Protein AF-A0A845XY87-F1 (afdb_monomer_lite)

Foldseek 3Di:
DQDPVVVVLVPDDLVRLQCCLQCVLVVCVVVVVVVVNLSLLLAQVSQLSQQPRPVHHLVSSLVSLVSLPPDDQPDPPDHPLSNVVSLQSSLLSQACRVVSVVPVLQSQQSLQLAPVVDPRPSSVVSNVCSVVDPDDGDHDPYNNDHHSPDPDRHDDDDDPDDDPDWDADPVNPDID

Radius of gyration: 16.52 Å; chains: 1; bounding box: 36×36×53 Å

Secondary structure (DSSP, 8-state):
----HHHHHHTS-HHHHHHHHHHHHHHHHHTT-HHHHHHHHT-HHHHHHHHHSTT--HHHHHHHHHTTSSS-TT-TTS-HHHHHHHHHHHHHHHHHHHHHTT-GGGHHHHHHHHHTT---HHHHHHHHHGGG-SS-----SS--S--TTSS--------SS------B-TTSS-B-

Structure (mmCIF, N/CA/C/O backbone):
data_AF-A0A845XY87-F1
#
_entry.id   AF-A0A845XY87-F1
#
loop_
_atom_site.group_PDB
_atom_site.id
_atom_site.type_symbol
_atom_site.label_atom_id
_atom_site.label_alt_id
_atom_site.label_comp_id
_atom_site.label_asym_id
_atom_site.label_entity_id
_atom_site.label_seq_id
_atom_site.pdbx_PDB_ins_code
_atom_site.Cartn_x
_atom_site.Cartn_y
_atom_site.Cartn_z
_atom_site.occupancy
_atom_site.B_iso_or_equiv
_atom_site.auth_seq_id
_atom_site.auth_comp_id
_atom_site.auth_asym_id
_atom_site.auth_atom_id
_atom_site.pdbx_PDB_model_num
ATOM 1 N N . MET A 1 1 ? -5.618 3.862 22.047 1.00 37.31 1 MET A N 1
ATOM 2 C CA . MET A 1 1 ? -4.640 2.759 22.165 1.00 37.31 1 MET A CA 1
ATOM 3 C C . MET A 1 1 ? -4.185 2.425 20.753 1.00 37.31 1 MET A C 1
ATOM 5 O O . MET A 1 1 ? -5.012 1.968 19.977 1.00 37.31 1 MET A O 1
ATOM 9 N N . MET A 1 2 ? -2.948 2.772 20.377 1.00 48.91 2 MET A N 1
ATOM 10 C CA . MET A 1 2 ? -2.418 2.459 19.042 1.00 48.91 2 MET A CA 1
ATOM 11 C C . MET A 1 2 ? -2.359 0.940 18.879 1.00 48.91 2 MET A C 1
ATOM 13 O O . MET A 1 2 ? -1.812 0.239 19.731 1.00 48.91 2 MET A O 1
ATOM 17 N N . ILE A 1 3 ? -2.966 0.429 17.812 1.00 62.94 3 ILE A N 1
ATOM 18 C CA . ILE A 1 3 ? -2.838 -0.972 17.425 1.00 62.94 3 ILE A CA 1
ATOM 19 C C . ILE A 1 3 ? -1.385 -1.148 16.984 1.00 62.94 3 ILE A C 1
ATOM 21 O O . ILE A 1 3 ? -1.003 -0.644 15.938 1.00 62.94 3 ILE A O 1
ATOM 25 N N . ASN A 1 4 ? -0.560 -1.832 17.775 1.00 80.38 4 ASN A N 1
ATOM 26 C CA . ASN A 1 4 ? 0.789 -2.188 17.341 1.00 80.38 4 ASN A CA 1
ATOM 27 C C . ASN A 1 4 ? 0.685 -3.395 16.390 1.00 80.38 4 ASN A C 1
ATOM 29 O O . ASN A 1 4 ? 0.725 -4.552 16.827 1.00 80.38 4 ASN A O 1
ATOM 33 N N . ILE A 1 5 ? 0.461 -3.111 15.102 1.00 85.56 5 ILE A N 1
ATOM 34 C CA . ILE A 1 5 ? 0.215 -4.112 14.056 1.00 85.56 5 ILE A CA 1
ATOM 35 C C . ILE A 1 5 ? 1.410 -5.056 13.934 1.00 85.56 5 ILE A C 1
ATOM 37 O O . ILE A 1 5 ? 1.214 -6.271 13.967 1.00 85.56 5 ILE A O 1
ATOM 41 N N . ARG A 1 6 ? 2.636 -4.524 13.939 1.00 85.75 6 ARG A N 1
ATOM 42 C CA . ARG A 1 6 ? 3.886 -5.298 13.942 1.00 85.75 6 ARG A CA 1
ATOM 43 C C . ARG A 1 6 ? 3.913 -6.392 15.005 1.00 85.75 6 ARG A C 1
ATOM 45 O O . ARG A 1 6 ? 4.061 -7.570 14.687 1.00 85.75 6 ARG A O 1
ATOM 52 N N . SER A 1 7 ? 3.697 -6.028 16.270 1.00 86.12 7 SER A N 1
ATOM 53 C CA . SER A 1 7 ? 3.728 -6.975 17.395 1.00 86.12 7 SER A CA 1
ATOM 54 C C . SER A 1 7 ? 2.643 -8.049 17.303 1.00 86.12 7 SER A C 1
ATOM 56 O O . SER A 1 7 ? 2.825 -9.173 17.774 1.00 86.12 7 SER A O 1
ATOM 58 N N . ARG A 1 8 ? 1.499 -7.706 16.703 1.00 88.56 8 ARG A N 1
ATOM 59 C CA . ARG A 1 8 ? 0.380 -8.623 16.517 1.00 88.56 8 ARG A CA 1
ATOM 60 C C . ARG A 1 8 ? 0.666 -9.594 15.380 1.00 88.56 8 ARG A C 1
ATOM 62 O O . ARG A 1 8 ? 0.448 -10.786 15.559 1.00 88.56 8 ARG A O 1
ATOM 69 N N . LEU A 1 9 ? 1.198 -9.107 14.260 1.00 89.00 9 LEU A N 1
ATOM 70 C CA . LEU A 1 9 ? 1.616 -9.943 13.138 1.00 89.00 9 LEU A CA 1
ATOM 71 C C . LEU A 1 9 ? 2.728 -10.908 13.559 1.00 89.00 9 LEU A C 1
ATOM 73 O O . LEU A 1 9 ? 2.638 -12.089 13.247 1.00 89.00 9 LEU A O 1
ATOM 77 N N . ALA A 1 10 ? 3.722 -10.462 14.330 1.00 88.31 10 ALA A N 1
ATOM 78 C CA . ALA A 1 10 ? 4.844 -11.299 14.773 1.00 88.31 10 ALA A CA 1
ATOM 79 C C . ALA A 1 10 ? 4.427 -12.574 15.537 1.00 88.31 10 ALA A C 1
ATOM 81 O O . ALA A 1 10 ? 5.154 -13.563 15.521 1.00 88.31 10 ALA A O 1
ATOM 82 N N . LYS A 1 11 ? 3.253 -12.574 16.182 1.00 91.50 11 LYS A N 1
ATOM 83 C CA . LYS A 1 11 ? 2.738 -13.702 16.979 1.00 91.50 11 LYS A CA 1
ATOM 84 C C . LYS A 1 11 ? 1.916 -14.717 16.180 1.00 91.50 11 LYS A C 1
ATOM 86 O O . LYS A 1 11 ? 1.552 -15.749 16.733 1.00 91.50 11 LYS A O 1
ATOM 91 N N . LEU A 1 12 ? 1.574 -14.409 14.931 1.00 91.56 12 LEU A N 1
ATOM 92 C CA . LEU A 1 12 ? 0.652 -15.206 14.123 1.00 91.56 12 LEU A CA 1
ATOM 93 C C . LEU A 1 12 ? 1.391 -16.136 13.163 1.00 91.56 12 LEU A C 1
ATOM 95 O O . LEU A 1 12 ? 2.467 -15.810 12.651 1.00 91.56 12 LEU A O 1
ATOM 99 N N . ARG A 1 13 ? 0.768 -17.278 12.870 1.00 91.31 13 ARG A N 1
ATOM 100 C CA . ARG A 1 13 ? 1.199 -18.179 11.793 1.00 91.31 13 ARG A CA 1
ATOM 101 C C . ARG A 1 13 ? 0.915 -17.548 10.425 1.00 91.31 13 ARG A C 1
ATOM 103 O O . ARG A 1 13 ? 0.150 -16.590 10.326 1.00 91.31 13 ARG A O 1
ATOM 110 N N . SER A 1 14 ? 1.548 -18.041 9.359 1.00 88.00 14 SER A N 1
ATOM 111 C CA . SER A 1 14 ? 1.431 -17.414 8.029 1.00 88.00 14 SER A CA 1
ATOM 112 C C . SER A 1 14 ? -0.011 -17.377 7.508 1.00 88.00 14 SER A C 1
ATOM 114 O O . SER A 1 14 ? -0.450 -16.353 7.001 1.00 88.00 14 SER A O 1
ATOM 116 N N . ASP A 1 15 ? -0.767 -18.457 7.693 1.00 88.81 15 ASP A N 1
ATOM 117 C CA . ASP A 1 15 ? -2.188 -18.570 7.346 1.00 88.81 15 ASP A CA 1
ATOM 118 C C . ASP A 1 15 ? -3.059 -17.574 8.133 1.00 88.81 15 ASP A C 1
ATOM 120 O O . ASP A 1 15 ? -3.938 -16.905 7.583 1.00 88.81 15 ASP A O 1
ATOM 124 N N . GLU A 1 16 ? -2.775 -17.411 9.424 1.00 92.38 16 GLU A N 1
ATOM 125 C CA . GLU A 1 16 ? -3.460 -16.446 10.288 1.00 92.38 16 GLU A CA 1
ATOM 126 C C . GLU A 1 16 ? -3.134 -14.996 9.902 1.00 92.38 16 GLU A C 1
ATOM 128 O O . GLU A 1 16 ? -4.031 -14.147 9.894 1.00 92.38 16 GLU A O 1
ATOM 133 N N . LYS A 1 17 ? -1.873 -14.711 9.540 1.00 92.75 17 LYS A N 1
ATOM 134 C CA . LYS A 1 17 ? -1.457 -13.412 8.988 1.00 92.75 17 LYS A CA 1
ATOM 135 C C . LYS A 1 17 ? -2.219 -13.114 7.702 1.00 92.75 17 LYS A C 1
ATOM 137 O O . LYS A 1 17 ? -2.809 -12.040 7.603 1.00 92.75 17 LYS A O 1
ATOM 142 N N . ALA A 1 18 ? -2.263 -14.061 6.761 1.00 92.75 18 ALA A N 1
ATOM 143 C CA . ALA A 1 18 ? -2.982 -13.922 5.495 1.00 92.75 18 ALA A CA 1
ATOM 144 C C . ALA A 1 18 ? -4.446 -13.536 5.726 1.00 92.75 18 ALA A C 1
ATOM 146 O O . ALA A 1 18 ? -4.953 -12.565 5.161 1.00 92.75 18 ALA A O 1
ATOM 147 N N . LEU A 1 19 ? -5.121 -14.277 6.610 1.00 93.00 19 LEU A N 1
ATOM 148 C CA . LEU A 1 19 ? -6.523 -14.061 6.935 1.00 93.00 19 LEU A CA 1
ATOM 149 C C . LEU A 1 19 ? -6.758 -12.681 7.557 1.00 93.00 19 LEU A C 1
ATOM 151 O O . LEU A 1 19 ? -7.702 -11.988 7.169 1.00 93.00 19 LEU A O 1
ATOM 155 N N . LEU A 1 20 ? -5.907 -12.287 8.508 1.00 93.38 20 LEU A N 1
ATOM 156 C CA . LEU A 1 20 ? -5.990 -10.990 9.170 1.00 93.38 20 LEU A CA 1
ATOM 157 C C . LEU A 1 20 ? -5.780 -9.855 8.167 1.00 93.38 20 LEU A C 1
ATOM 159 O O . LEU A 1 20 ? -6.624 -8.963 8.086 1.00 93.38 20 LEU A O 1
ATOM 163 N N . LEU A 1 21 ? -4.702 -9.896 7.385 1.00 95.44 21 LEU A N 1
ATOM 164 C CA . LEU A 1 21 ? -4.367 -8.862 6.402 1.00 95.44 21 LEU A CA 1
ATOM 165 C C . LEU A 1 21 ? -5.451 -8.743 5.321 1.00 95.44 21 LEU A C 1
ATOM 167 O O . LEU A 1 21 ? -5.818 -7.639 4.922 1.00 95.44 21 LEU A O 1
ATOM 171 N N . ARG A 1 22 ? -6.022 -9.870 4.878 1.00 95.38 22 ARG A N 1
ATOM 172 C CA . ARG A 1 22 ? -7.094 -9.889 3.873 1.00 95.38 22 ARG A CA 1
ATOM 173 C C . ARG A 1 22 ? -8.407 -9.323 4.410 1.00 95.38 22 ARG A C 1
ATOM 175 O O . ARG A 1 22 ? -9.066 -8.562 3.715 1.00 95.38 22 ARG A O 1
ATOM 182 N N . LYS A 1 23 ? -8.824 -9.706 5.622 1.00 94.25 23 LYS A N 1
ATOM 183 C CA . LYS A 1 23 ? -10.179 -9.397 6.113 1.00 94.25 23 LYS A CA 1
ATOM 184 C C . LYS A 1 23 ? -10.284 -8.100 6.909 1.00 94.25 23 LYS A C 1
ATOM 186 O O . LYS A 1 23 ? -11.368 -7.518 6.905 1.00 94.25 23 LYS A O 1
ATOM 191 N N . SER A 1 24 ? -9.212 -7.654 7.571 1.00 93.19 24 SER A N 1
ATOM 192 C CA . SER A 1 24 ? -9.276 -6.529 8.522 1.00 93.19 24 SER A CA 1
ATOM 193 C C . SER A 1 24 ? -9.908 -5.259 7.936 1.00 93.19 24 SER A C 1
ATOM 195 O O . SER A 1 24 ? -10.836 -4.758 8.570 1.00 93.19 24 SER A O 1
ATOM 197 N N . PRO A 1 25 ? -9.522 -4.775 6.736 1.00 94.50 25 PRO A N 1
ATOM 198 C CA . PRO A 1 25 ? -10.102 -3.555 6.162 1.00 94.50 25 PRO A CA 1
ATOM 199 C C . PRO A 1 25 ? -11.625 -3.644 6.001 1.00 94.50 25 PRO A C 1
ATOM 201 O O . PRO A 1 25 ? -12.374 -2.865 6.590 1.00 94.50 25 PRO A O 1
ATOM 204 N N . SER A 1 26 ? -12.101 -4.688 5.315 1.00 93.12 26 SER A N 1
ATOM 205 C CA . SER A 1 26 ? -13.539 -4.917 5.111 1.00 93.12 26 SER A CA 1
ATOM 206 C C . SER A 1 26 ? -14.317 -5.135 6.419 1.00 93.12 26 SER A C 1
ATOM 208 O O . SER A 1 26 ? -15.479 -4.745 6.524 1.00 93.12 26 SER A O 1
ATOM 210 N N . GLN A 1 27 ? -13.702 -5.756 7.432 1.00 93.38 27 GLN A N 1
ATOM 211 C CA . GLN A 1 27 ? -14.327 -5.975 8.737 1.00 93.38 27 GLN A CA 1
ATOM 212 C C . GLN A 1 27 ? -14.458 -4.678 9.531 1.00 93.38 27 GLN A C 1
ATOM 214 O O . GLN A 1 27 ? -15.493 -4.469 10.162 1.00 93.38 27 GLN A O 1
ATOM 219 N N . PHE A 1 28 ? -13.446 -3.808 9.492 1.00 93.00 28 PHE A 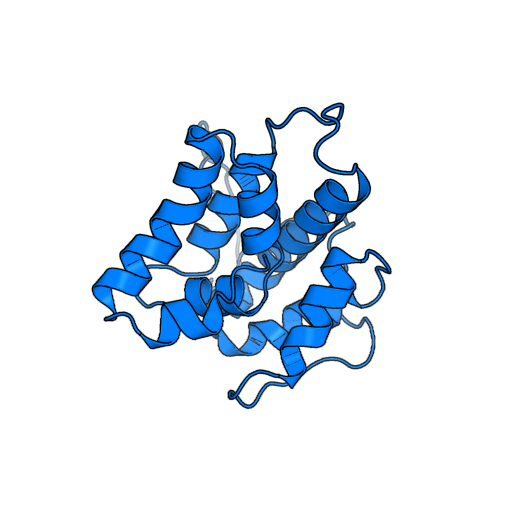N 1
ATOM 220 C CA . PHE A 1 28 ? -13.530 -2.497 10.126 1.00 93.00 28 PHE A CA 1
ATOM 221 C C . PHE A 1 28 ? -14.615 -1.642 9.483 1.00 93.00 28 PHE A C 1
ATOM 223 O O . PHE A 1 28 ? -15.435 -1.092 10.215 1.00 93.00 28 PHE A O 1
ATOM 230 N N . LEU A 1 29 ? -14.706 -1.625 8.150 1.00 91.06 29 LEU A N 1
ATOM 231 C CA . LEU A 1 29 ? -15.783 -0.921 7.453 1.00 91.06 29 LEU A CA 1
ATOM 232 C C . LEU A 1 29 ? -17.169 -1.450 7.865 1.00 91.06 29 LEU A C 1
ATOM 234 O O . LEU A 1 29 ? -18.016 -0.682 8.310 1.00 91.06 29 LEU A O 1
ATOM 238 N N . LYS A 1 30 ? -17.388 -2.773 7.808 1.00 91.38 30 LYS A N 1
ATOM 239 C CA . LYS A 1 30 ? -18.672 -3.403 8.186 1.00 91.38 30 LYS A CA 1
ATOM 240 C C . LYS A 1 30 ? -19.061 -3.167 9.646 1.00 91.38 30 LYS A C 1
ATOM 242 O O . LYS A 1 30 ? -20.245 -3.119 9.961 1.00 91.38 30 LYS A O 1
ATOM 247 N N . ALA A 1 31 ? -18.078 -3.044 10.534 1.00 91.69 31 ALA A N 1
ATOM 248 C CA . ALA A 1 31 ? -18.288 -2.745 11.946 1.00 91.69 31 ALA A CA 1
ATOM 249 C C . ALA A 1 31 ? -18.389 -1.234 12.242 1.00 91.69 31 ALA A C 1
ATOM 251 O O . ALA A 1 31 ? -18.422 -0.861 13.413 1.00 91.69 31 ALA A O 1
ATOM 252 N N . ASN A 1 32 ? -18.397 -0.374 11.216 1.00 88.75 32 ASN A N 1
ATOM 253 C CA . ASN A 1 32 ? -18.344 1.086 11.327 1.00 88.75 32 ASN A CA 1
ATOM 254 C C . ASN A 1 32 ? -17.146 1.608 12.154 1.00 88.75 32 ASN A C 1
ATOM 256 O O . ASN A 1 32 ? -17.212 2.632 12.829 1.00 88.75 32 ASN A O 1
ATOM 260 N N . ARG A 1 33 ? -16.025 0.881 12.119 1.00 90.56 33 ARG A N 1
ATOM 261 C CA . ARG A 1 33 ? -14.765 1.195 12.812 1.00 90.56 33 ARG A CA 1
ATOM 262 C C . ARG A 1 33 ? -13.808 1.927 11.876 1.00 90.56 33 ARG A C 1
ATOM 264 O O . ARG A 1 33 ? -12.724 1.444 11.552 1.00 90.56 33 ARG A O 1
ATOM 271 N N . ILE A 1 34 ? -14.249 3.085 11.390 1.00 89.50 34 ILE A N 1
ATOM 272 C CA . ILE A 1 34 ? -13.557 3.832 10.328 1.00 89.50 34 ILE A CA 1
ATOM 273 C C . ILE A 1 34 ? -12.189 4.352 10.789 1.00 89.50 34 ILE A C 1
ATOM 275 O O . ILE A 1 34 ? -11.226 4.317 10.027 1.00 89.50 34 ILE A O 1
ATOM 279 N N . LYS A 1 35 ? -12.060 4.751 12.062 1.00 89.94 35 LYS A N 1
ATOM 280 C CA . LYS A 1 35 ? -10.773 5.181 12.637 1.00 89.94 35 LYS A CA 1
ATOM 281 C C . LYS A 1 35 ? -9.721 4.081 12.524 1.00 89.94 35 LYS A C 1
ATOM 283 O O . LYS A 1 35 ? -8.591 4.343 12.131 1.00 89.94 35 LYS A O 1
ATOM 288 N N . GLU A 1 36 ? -10.086 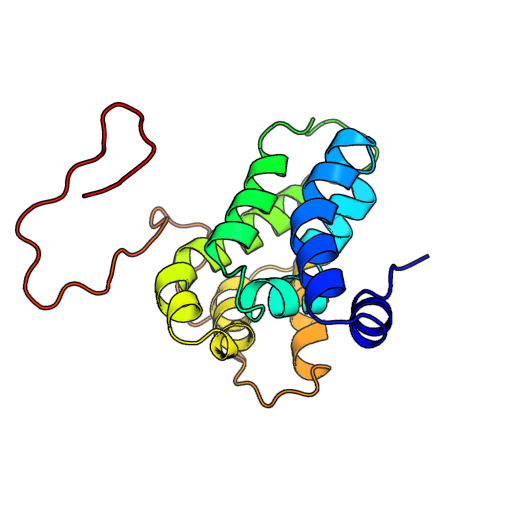2.846 12.848 1.00 91.38 36 GLU A N 1
ATOM 289 C CA . GLU A 1 36 ? -9.184 1.703 12.749 1.00 91.38 36 GLU A CA 1
ATOM 290 C C . GLU A 1 36 ? -8.857 1.343 11.305 1.00 91.38 36 GLU A C 1
ATOM 292 O O . GLU A 1 36 ? -7.704 1.017 11.036 1.00 91.38 36 GLU A O 1
ATOM 297 N N . LEU A 1 37 ? -9.819 1.457 10.382 1.00 93.38 37 LEU A N 1
ATOM 298 C CA . LEU A 1 37 ? -9.557 1.317 8.949 1.00 93.38 37 LEU A CA 1
ATOM 299 C C . LEU A 1 37 ? -8.479 2.311 8.491 1.00 93.38 37 LEU A C 1
ATOM 301 O O . LEU A 1 37 ? -7.513 1.917 7.845 1.00 93.38 37 LEU A O 1
ATOM 305 N N . PHE A 1 38 ? -8.593 3.581 8.880 1.00 93.44 38 PHE A N 1
ATOM 306 C CA . PHE A 1 38 ? -7.628 4.606 8.479 1.00 93.44 38 PHE A CA 1
ATOM 307 C C . PHE A 1 38 ? -6.260 4.392 9.109 1.00 93.44 38 PHE A C 1
ATOM 309 O O . PHE A 1 38 ? -5.251 4.584 8.437 1.00 93.44 38 PHE A O 1
ATOM 316 N N . ILE A 1 39 ? -6.216 3.952 10.370 1.00 92.50 39 ILE A N 1
ATOM 317 C CA . ILE A 1 39 ? -4.959 3.606 11.040 1.00 92.50 39 ILE A CA 1
ATOM 318 C C . ILE A 1 39 ? -4.251 2.488 10.276 1.00 92.50 39 ILE A C 1
ATOM 320 O O . ILE A 1 39 ? -3.075 2.636 9.978 1.00 92.50 39 ILE A O 1
ATOM 324 N N . ILE A 1 40 ? -4.938 1.396 9.918 1.00 95.06 40 ILE A N 1
ATOM 325 C CA . ILE A 1 40 ? -4.264 0.288 9.223 1.00 95.06 40 ILE A CA 1
ATOM 326 C C . ILE A 1 40 ? -3.855 0.656 7.787 1.00 95.06 40 ILE A C 1
ATOM 328 O O . ILE A 1 40 ? -2.809 0.214 7.332 1.00 95.06 40 ILE A O 1
ATOM 332 N N . LEU A 1 41 ? -4.631 1.494 7.088 1.00 95.88 41 LEU A N 1
ATOM 333 C CA . LEU A 1 41 ? -4.310 1.962 5.730 1.00 95.88 41 LEU A CA 1
ATOM 334 C C . LEU A 1 41 ? -3.289 3.114 5.706 1.00 95.88 41 LEU A C 1
ATOM 336 O O . LEU A 1 41 ? -2.897 3.572 4.636 1.00 95.88 41 LEU A O 1
ATOM 340 N N . SER A 1 42 ? -2.842 3.600 6.861 1.00 95.56 42 SER A N 1
ATOM 341 C CA . SER A 1 42 ? -1.740 4.566 6.980 1.00 95.56 42 SER A CA 1
ATOM 342 C C . SER A 1 42 ? -0.558 4.011 7.778 1.00 95.56 42 SER A C 1
ATOM 344 O O . SER A 1 42 ? 0.362 4.756 8.104 1.00 95.56 42 SER A O 1
ATOM 346 N N . ASP A 1 43 ? -0.564 2.709 8.075 1.00 95.25 43 ASP A N 1
ATOM 347 C CA . ASP A 1 43 ? 0.487 2.027 8.824 1.00 95.25 43 ASP A CA 1
ATOM 348 C C . ASP A 1 43 ? 1.419 1.266 7.878 1.00 95.25 43 ASP A C 1
ATOM 350 O O . ASP A 1 43 ? 0.993 0.401 7.106 1.00 95.25 43 ASP A O 1
ATOM 354 N N . TYR A 1 44 ? 2.709 1.588 7.946 1.00 95.31 44 TYR A N 1
ATOM 355 C CA . TYR A 1 44 ? 3.710 1.028 7.048 1.00 95.31 44 TYR A CA 1
ATOM 356 C C . TYR A 1 44 ? 3.865 -0.481 7.255 1.00 95.31 44 TYR A C 1
ATOM 358 O O . TYR A 1 44 ? 3.935 -1.218 6.276 1.00 95.31 44 TYR A O 1
ATOM 366 N N . ASP A 1 45 ? 3.845 -0.959 8.503 1.00 93.50 45 ASP A N 1
ATOM 367 C CA . ASP A 1 45 ? 4.012 -2.384 8.803 1.00 93.50 45 ASP A CA 1
ATOM 368 C C . ASP A 1 45 ? 2.839 -3.214 8.256 1.00 93.50 45 ASP A C 1
ATOM 370 O O . ASP A 1 45 ? 3.034 -4.329 7.769 1.00 93.50 45 ASP A O 1
ATOM 374 N N . PHE A 1 46 ? 1.612 -2.680 8.299 1.00 95.56 46 PHE A N 1
ATOM 375 C CA . PHE A 1 46 ? 0.454 -3.308 7.660 1.00 95.56 46 PHE A CA 1
ATOM 376 C C . PHE A 1 46 ? 0.605 -3.377 6.138 1.00 95.56 46 PHE A C 1
ATOM 378 O O . PHE A 1 46 ? 0.420 -4.447 5.550 1.00 95.56 46 PHE A O 1
ATOM 385 N N . ILE A 1 47 ? 0.936 -2.245 5.511 1.00 96.75 47 ILE A N 1
ATOM 386 C CA . ILE A 1 47 ? 1.115 -2.119 4.059 1.00 96.75 47 ILE A CA 1
ATOM 387 C C . ILE A 1 47 ? 2.209 -3.079 3.582 1.00 96.75 47 ILE A C 1
ATOM 389 O O . ILE A 1 47 ? 1.981 -3.886 2.678 1.00 96.75 47 ILE A O 1
ATOM 393 N N . GLU A 1 48 ? 3.373 -3.047 4.228 1.00 95.38 48 GLU A N 1
ATOM 394 C CA . GLU A 1 48 ? 4.516 -3.898 3.914 1.00 95.38 48 GLU A CA 1
ATOM 395 C C . GLU A 1 48 ? 4.180 -5.377 4.094 1.00 95.38 48 GLU A C 1
ATOM 397 O O . GLU A 1 48 ? 4.431 -6.179 3.190 1.00 95.38 48 GLU A O 1
ATOM 402 N N . ALA A 1 49 ? 3.557 -5.753 5.214 1.00 94.50 49 ALA A N 1
ATOM 403 C CA . ALA A 1 49 ? 3.174 -7.138 5.455 1.00 94.50 49 ALA A CA 1
ATOM 404 C C . ALA A 1 49 ? 2.153 -7.644 4.429 1.00 94.50 49 ALA A C 1
ATOM 406 O O . ALA A 1 49 ? 2.231 -8.801 4.014 1.00 94.50 49 ALA A O 1
ATOM 407 N N . LYS A 1 50 ? 1.202 -6.802 4.004 1.00 96.19 50 LYS A N 1
ATOM 408 C CA . LYS A 1 50 ? 0.191 -7.179 3.009 1.00 96.19 50 LYS A CA 1
ATOM 409 C C . LYS A 1 50 ? 0.782 -7.338 1.611 1.00 96.19 50 LYS A C 1
ATOM 411 O O . LYS A 1 50 ? 0.404 -8.277 0.914 1.00 96.19 50 LYS A O 1
ATOM 416 N N . ILE A 1 51 ? 1.713 -6.473 1.211 1.00 95.88 51 ILE A N 1
ATOM 417 C CA . ILE A 1 51 ? 2.375 -6.566 -0.099 1.00 95.88 51 ILE A CA 1
ATOM 418 C C . ILE A 1 51 ? 3.331 -7.766 -0.150 1.00 95.88 51 ILE A C 1
ATOM 420 O O . ILE A 1 51 ? 3.354 -8.470 -1.154 1.00 95.88 51 ILE A O 1
ATOM 424 N N . ASN A 1 52 ? 4.080 -8.033 0.925 1.00 93.25 52 ASN A N 1
ATOM 425 C CA . ASN A 1 52 ? 5.048 -9.135 0.983 1.00 93.25 52 ASN A CA 1
ATOM 426 C C . ASN A 1 52 ? 4.418 -10.521 1.195 1.00 93.25 52 ASN A C 1
ATOM 428 O O . ASN A 1 52 ? 5.112 -11.536 1.111 1.00 93.25 52 ASN A O 1
ATOM 432 N N . HIS A 1 53 ? 3.124 -10.604 1.511 1.00 93.88 53 HIS A N 1
ATOM 433 C CA . HIS A 1 53 ? 2.493 -11.891 1.770 1.00 93.88 53 HIS A CA 1
ATOM 434 C C . HIS A 1 53 ? 2.258 -12.676 0.457 1.00 93.88 53 HIS A C 1
ATOM 436 O O . HIS A 1 53 ? 1.597 -12.147 -0.436 1.00 93.88 53 HIS A O 1
ATOM 442 N N . PRO A 1 54 ? 2.674 -13.959 0.347 1.00 90.88 54 PRO A N 1
ATOM 443 C CA . PRO A 1 54 ? 2.619 -14.727 -0.910 1.00 90.88 54 PRO A CA 1
ATOM 444 C C . PRO A 1 54 ? 1.227 -14.880 -1.538 1.00 90.88 54 PRO A C 1
ATOM 446 O O . PRO A 1 54 ? 1.094 -14.990 -2.750 1.00 90.88 54 PRO A O 1
ATOM 449 N N . GLU A 1 55 ? 0.179 -14.913 -0.711 1.00 92.75 55 GLU A N 1
ATOM 450 C CA . GLU A 1 55 ? -1.217 -15.019 -1.171 1.00 92.75 55 GLU A CA 1
ATOM 451 C C . GLU A 1 55 ? -1.903 -13.667 -1.432 1.00 92.75 55 GLU A C 1
ATOM 453 O O . GLU A 1 55 ? -3.106 -13.623 -1.716 1.00 92.75 55 GLU A O 1
ATOM 458 N N . LEU A 1 56 ? -1.194 -12.563 -1.206 1.00 94.19 56 LEU A N 1
ATOM 459 C CA . LEU A 1 56 ? -1.706 -11.204 -1.350 1.00 94.19 56 LEU A CA 1
ATOM 460 C C . LEU A 1 56 ? -0.815 -10.461 -2.355 1.00 94.19 56 LEU A C 1
ATOM 462 O O . LEU A 1 56 ? -0.465 -11.014 -3.394 1.00 94.19 56 LEU A O 1
ATOM 466 N N . GLY A 1 57 ? -0.509 -9.195 -2.092 1.00 94.12 57 GLY A N 1
ATOM 467 C CA . GLY A 1 57 ? 0.245 -8.340 -2.997 1.00 94.12 57 GLY A CA 1
ATOM 468 C C . GLY A 1 57 ? -0.359 -6.947 -3.104 1.00 94.12 57 GLY A C 1
ATOM 469 O O . GLY A 1 57 ? -1.405 -6.642 -2.526 1.00 94.12 57 GLY A O 1
ATOM 470 N N . VAL A 1 58 ? 0.300 -6.096 -3.889 1.00 95.50 58 VAL A N 1
ATOM 471 C CA . VAL A 1 58 ? -0.065 -4.679 -4.034 1.00 95.50 58 VAL A CA 1
ATOM 472 C C . VAL A 1 58 ? -1.489 -4.466 -4.558 1.00 95.50 58 VAL A C 1
ATOM 474 O O . VAL A 1 58 ? -2.165 -3.555 -4.096 1.00 95.50 58 VAL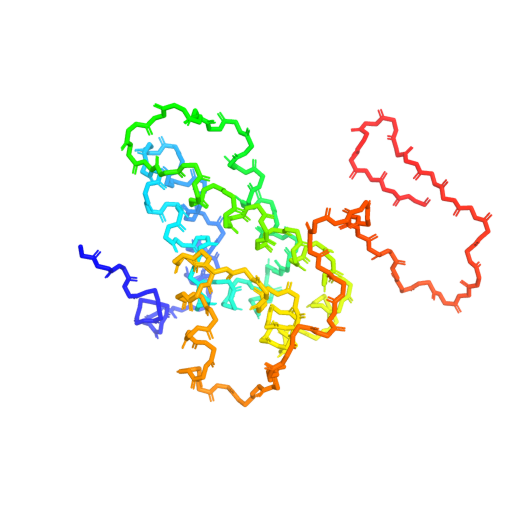 A O 1
ATOM 477 N N . LYS A 1 59 ? -1.994 -5.334 -5.447 1.00 92.75 59 LYS A N 1
ATOM 478 C CA . LYS A 1 59 ? -3.372 -5.234 -5.966 1.00 92.75 59 LYS A CA 1
ATOM 479 C C . LYS A 1 59 ? -4.416 -5.402 -4.860 1.00 92.75 59 LYS A C 1
ATOM 481 O O . LYS A 1 59 ? -5.269 -4.541 -4.700 1.00 92.75 59 LYS A O 1
ATOM 486 N N . ALA A 1 60 ? -4.272 -6.445 -4.041 1.00 95.00 60 ALA A N 1
ATOM 487 C CA . ALA A 1 60 ? -5.168 -6.705 -2.914 1.00 95.00 60 ALA A CA 1
ATOM 488 C C . ALA A 1 60 ? -5.114 -5.601 -1.845 1.00 95.00 60 ALA A C 1
ATOM 490 O O . ALA A 1 60 ? -6.058 -5.443 -1.080 1.00 95.00 60 ALA A O 1
ATOM 491 N N . LEU A 1 61 ? -3.998 -4.871 -1.745 1.00 97.12 61 LEU A N 1
ATOM 492 C CA . LEU A 1 61 ? -3.910 -3.688 -0.894 1.00 97.12 61 LEU A CA 1
ATOM 493 C C . LEU A 1 61 ? -4.632 -2.487 -1.526 1.00 97.12 61 LEU A C 1
ATOM 495 O O . LEU A 1 61 ? -5.348 -1.791 -0.821 1.00 97.12 61 LEU A O 1
ATOM 499 N N . ILE A 1 62 ? -4.475 -2.244 -2.833 1.00 95.25 62 ILE A N 1
ATOM 500 C CA . ILE A 1 62 ? -5.165 -1.146 -3.539 1.00 95.25 62 ILE A CA 1
ATOM 501 C C . ILE A 1 62 ? -6.688 -1.286 -3.426 1.00 95.25 62 ILE A C 1
ATOM 503 O O . ILE A 1 62 ? -7.354 -0.287 -3.162 1.00 95.25 62 ILE A O 1
ATOM 507 N N . GLU A 1 63 ? -7.210 -2.510 -3.535 1.00 94.12 63 GLU A N 1
ATOM 508 C CA . GLU A 1 63 ? -8.630 -2.828 -3.311 1.00 94.12 63 GLU A CA 1
ATOM 509 C C . GLU A 1 63 ? -9.107 -2.423 -1.903 1.00 94.12 63 GLU A C 1
ATOM 511 O O . GLU A 1 63 ? -10.252 -2.011 -1.727 1.00 94.12 63 GLU A O 1
ATOM 516 N N . ASP A 1 64 ? -8.244 -2.472 -0.879 1.00 96.00 64 ASP A N 1
ATOM 517 C CA . ASP A 1 64 ? -8.631 -2.006 0.457 1.00 96.00 64 ASP A CA 1
ATOM 518 C C . ASP A 1 64 ? -8.820 -0.491 0.515 1.00 96.00 64 ASP A C 1
ATOM 520 O O . ASP A 1 64 ? -9.631 -0.011 1.305 1.00 96.00 64 ASP A O 1
ATOM 524 N N . TYR A 1 65 ? -8.058 0.269 -0.275 1.00 95.06 65 TYR A N 1
ATOM 525 C CA . TYR A 1 65 ? -8.228 1.719 -0.342 1.00 95.06 65 TYR A CA 1
ATOM 526 C C . TYR A 1 65 ? -9.504 2.090 -1.092 1.00 95.06 65 TYR A C 1
ATOM 528 O O . TYR A 1 65 ? -10.092 3.108 -0.771 1.00 95.06 65 TYR A O 1
ATOM 536 N N . GLU A 1 66 ? -9.987 1.272 -2.027 1.00 92.38 66 GLU A N 1
ATOM 537 C CA . GLU A 1 66 ? -11.257 1.525 -2.734 1.00 92.38 66 GLU A CA 1
ATOM 538 C C . GLU A 1 66 ? -12.466 1.467 -1.783 1.00 92.38 66 GLU A C 1
ATOM 540 O O . GLU A 1 66 ? -13.480 2.120 -2.008 1.00 92.38 66 GLU A O 1
ATOM 545 N N . LEU A 1 67 ? -12.326 0.800 -0.629 1.00 91.31 67 LEU A N 1
ATOM 546 C CA . LEU A 1 67 ? -13.317 0.841 0.452 1.00 91.31 67 LEU A CA 1
ATOM 547 C C . LEU A 1 67 ? -13.551 2.251 1.022 1.00 91.31 67 LEU A C 1
ATOM 549 O O . LEU A 1 67 ? -14.539 2.457 1.729 1.00 91.31 67 LEU A O 1
ATOM 553 N N . ILE A 1 68 ? -12.639 3.199 0.777 1.00 87.56 68 ILE A N 1
ATOM 554 C CA . ILE A 1 68 ? -12.734 4.581 1.264 1.00 87.56 68 ILE A CA 1
ATOM 555 C C . ILE A 1 68 ? -13.331 5.537 0.224 1.00 87.56 68 ILE A C 1
ATOM 557 O O . ILE A 1 68 ? -13.371 6.737 0.477 1.00 87.56 68 ILE A O 1
ATOM 561 N N . ASP A 1 69 ? -13.773 5.060 -0.940 1.00 84.88 69 ASP A N 1
ATOM 562 C CA . ASP A 1 69 ? -14.357 5.947 -1.954 1.00 84.88 69 ASP A CA 1
ATOM 563 C C . ASP A 1 69 ? -15.784 6.398 -1.579 1.00 84.88 69 ASP A C 1
ATOM 565 O O . ASP A 1 69 ? -16.164 7.530 -1.881 1.00 84.88 69 ASP A O 1
ATOM 569 N N . ASP A 1 70 ? -16.520 5.576 -0.820 1.00 78.25 70 ASP A N 1
ATOM 570 C CA . ASP A 1 70 ? -17.927 5.808 -0.446 1.00 78.25 70 ASP A CA 1
ATOM 571 C C . ASP A 1 70 ? -18.134 6.380 0.974 1.00 78.25 70 ASP A C 1
ATOM 573 O O . ASP A 1 70 ? -19.263 6.466 1.466 1.00 78.25 70 ASP A O 1
ATOM 577 N N . ILE A 1 71 ? -17.065 6.747 1.685 1.00 82.81 71 ILE A N 1
ATOM 578 C CA . ILE A 1 71 ? -17.177 7.277 3.056 1.00 82.81 71 ILE A CA 1
ATOM 579 C C . ILE A 1 71 ? -17.685 8.727 3.083 1.00 82.81 71 ILE A C 1
ATOM 581 O O . ILE A 1 71 ? -17.368 9.550 2.223 1.00 82.81 71 ILE A O 1
ATOM 585 N N . ASP A 1 72 ? -18.426 9.070 4.136 1.00 82.56 72 ASP A N 1
ATOM 586 C CA . ASP A 1 72 ? -18.942 10.423 4.345 1.00 82.56 72 ASP A CA 1
ATOM 587 C C . ASP A 1 72 ? -17.829 11.418 4.722 1.00 82.56 72 ASP A C 1
ATOM 589 O O . ASP A 1 72 ? -17.330 11.445 5.847 1.00 82.56 72 ASP A O 1
ATOM 593 N N . LEU A 1 73 ? -17.491 12.315 3.794 1.00 77.44 73 LEU A N 1
ATOM 594 C CA . LEU A 1 73 ? -16.493 13.374 3.990 1.00 77.44 73 LEU A CA 1
ATOM 595 C C . LEU A 1 73 ? -16.846 14.373 5.111 1.00 77.44 73 LEU A C 1
ATOM 597 O O . LEU A 1 73 ? -15.983 15.161 5.503 1.00 77.44 73 LEU A O 1
ATOM 601 N N . SER A 1 74 ? -18.091 14.372 5.597 1.00 77.44 74 SER A N 1
ATOM 602 C CA . SER A 1 74 ? -18.598 15.276 6.639 1.00 77.44 74 SER A CA 1
ATOM 603 C C . SER A 1 74 ? -18.612 14.647 8.037 1.00 77.44 74 SER A C 1
ATOM 605 O O . SER A 1 74 ? -19.074 15.276 8.992 1.00 77.44 74 SER A O 1
ATOM 607 N N . HIS A 1 75 ? -18.125 13.412 8.184 1.00 79.50 75 HIS A N 1
ATOM 608 C CA . HIS A 1 75 ? -18.199 12.688 9.446 1.00 79.50 75 HIS A CA 1
ATOM 609 C C . HIS A 1 75 ? -17.206 13.241 10.496 1.00 79.50 75 HIS A C 1
ATOM 611 O O . HIS A 1 75 ? -16.026 13.416 10.197 1.00 79.50 75 HIS A O 1
ATOM 617 N N . PRO A 1 76 ? -17.615 13.454 11.763 1.00 81.00 76 PRO A N 1
ATOM 618 C CA . PRO A 1 76 ? -16.775 14.101 12.784 1.00 81.00 76 PRO A CA 1
ATOM 619 C C . PRO A 1 76 ? -15.597 13.248 13.283 1.00 81.00 76 PRO A C 1
ATOM 621 O O . PRO A 1 76 ? -14.712 13.747 13.976 1.00 81.00 76 PRO A O 1
ATOM 624 N N . ASP A 1 77 ? -15.589 11.951 12.974 1.00 80.88 77 ASP A N 1
ATOM 625 C CA . ASP A 1 77 ? -14.580 11.011 13.477 1.00 80.88 77 ASP A CA 1
ATOM 626 C C . ASP A 1 77 ? -13.236 11.059 12.748 1.00 80.88 77 ASP A C 1
ATOM 628 O O . ASP A 1 77 ? -12.274 10.444 13.218 1.00 80.88 77 ASP A O 1
ATOM 632 N N . TYR A 1 78 ? -13.154 11.761 11.621 1.00 83.94 78 TYR A N 1
ATOM 633 C CA . TYR A 1 78 ? -11.934 11.877 10.837 1.00 83.94 78 TYR A CA 1
ATOM 634 C C . TYR A 1 78 ? -11.881 13.196 10.075 1.00 83.94 78 TYR A C 1
ATOM 636 O O . TYR A 1 78 ? -12.891 13.839 9.813 1.00 83.94 78 TYR A O 1
ATOM 644 N N . SER A 1 79 ? -10.665 13.616 9.734 1.00 88.19 79 SER A N 1
ATOM 645 C CA . SER A 1 79 ? -10.442 14.865 9.013 1.00 88.19 79 SER A CA 1
ATOM 646 C C . SER A 1 79 ? -10.397 14.636 7.503 1.00 88.19 79 SER A C 1
ATOM 648 O O . SER A 1 79 ? -9.955 13.583 7.037 1.00 88.19 79 SER A O 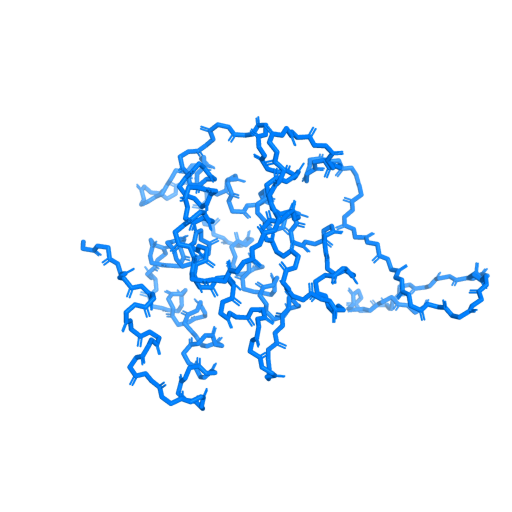1
ATOM 650 N N . GLN A 1 80 ? -10.757 15.660 6.726 1.00 88.38 80 GLN A N 1
ATOM 651 C CA . GLN A 1 80 ? -10.526 15.664 5.276 1.00 88.38 80 GLN A CA 1
ATOM 652 C C . GLN A 1 80 ? -9.042 15.460 4.931 1.00 88.38 80 GLN A C 1
ATOM 654 O O . GLN A 1 80 ? -8.727 14.818 3.932 1.00 88.38 80 GLN A O 1
ATOM 659 N N . GLN A 1 81 ? -8.133 15.946 5.785 1.00 91.00 81 GLN A N 1
ATOM 660 C CA . GLN A 1 81 ? -6.693 15.767 5.618 1.00 91.00 81 GLN A CA 1
ATOM 661 C C . GLN A 1 81 ? -6.292 14.287 5.678 1.00 91.00 81 GLN A C 1
ATOM 663 O O . GLN A 1 81 ? -5.503 13.851 4.851 1.00 91.00 81 GLN A O 1
ATOM 668 N N . THR A 1 82 ? -6.878 13.498 6.584 1.00 91.75 82 THR A N 1
ATOM 669 C CA . THR A 1 82 ? -6.622 12.050 6.670 1.00 91.75 82 THR A CA 1
ATOM 670 C C . THR A 1 82 ? -7.104 11.320 5.419 1.00 91.75 82 THR A C 1
ATOM 672 O O . THR A 1 82 ? -6.393 10.475 4.880 1.00 91.75 82 THR A O 1
ATOM 675 N N . ILE A 1 83 ? -8.279 11.681 4.896 1.00 91.62 83 ILE A N 1
ATOM 676 C CA . ILE A 1 83 ? -8.792 11.110 3.640 1.00 91.62 83 ILE A CA 1
ATOM 677 C C . ILE A 1 83 ? -7.851 11.456 2.482 1.00 91.62 83 ILE A C 1
ATOM 679 O O . ILE A 1 83 ? -7.513 10.595 1.671 1.00 91.62 83 ILE A O 1
ATOM 683 N N . GLN A 1 84 ? -7.384 12.705 2.423 1.00 92.31 84 GLN A N 1
ATOM 684 C CA . GLN A 1 84 ? -6.413 13.141 1.427 1.00 92.31 84 GLN A CA 1
ATOM 685 C C . GLN A 1 84 ? -5.101 12.352 1.534 1.00 92.31 84 GLN A C 1
ATOM 687 O O . GLN A 1 84 ? -4.595 11.894 0.512 1.00 92.31 84 GLN A O 1
ATOM 692 N N . SER A 1 85 ? -4.578 12.130 2.744 1.00 95.38 85 SER A N 1
ATOM 693 C CA . SER A 1 85 ? -3.393 11.297 2.967 1.00 95.38 85 SER A CA 1
ATOM 694 C C . SER A 1 85 ? -3.580 9.883 2.426 1.00 95.38 85 SER A C 1
ATOM 696 O O . SER A 1 85 ? -2.718 9.395 1.702 1.00 95.38 85 SER A O 1
ATOM 698 N N . LEU A 1 86 ? -4.715 9.236 2.714 1.00 95.38 86 LEU A N 1
ATOM 699 C CA . LEU A 1 86 ? -4.993 7.889 2.213 1.00 95.38 86 LEU A CA 1
ATOM 700 C C . LEU A 1 86 ? -5.092 7.849 0.683 1.00 95.38 86 LEU A C 1
ATOM 702 O O . LEU A 1 86 ? -4.541 6.938 0.072 1.00 95.38 86 LEU A O 1
ATOM 706 N N . LYS A 1 87 ? -5.710 8.857 0.052 1.00 93.75 87 LYS A N 1
ATOM 707 C CA . LYS A 1 87 ? -5.763 8.971 -1.417 1.00 93.75 87 LYS A CA 1
ATOM 708 C C . LYS A 1 87 ? -4.379 9.167 -2.037 1.00 93.75 87 LYS A C 1
ATOM 710 O O . LYS A 1 87 ? -4.079 8.565 -3.065 1.00 93.75 87 LYS A O 1
ATOM 715 N N . LEU A 1 88 ? -3.511 9.959 -1.405 1.00 96.75 88 LEU A N 1
ATOM 716 C CA . LEU A 1 88 ? -2.122 10.129 -1.843 1.00 96.75 88 LEU A CA 1
ATOM 717 C C . LEU A 1 88 ? -1.333 8.819 -1.718 1.00 96.75 88 LEU A C 1
ATOM 719 O O . LEU A 1 88 ? -0.624 8.442 -2.651 1.00 96.75 88 LEU A O 1
ATOM 723 N N . ILE A 1 89 ? -1.494 8.089 -0.609 1.00 97.50 89 ILE A N 1
ATOM 724 C CA . ILE A 1 89 ? -0.856 6.779 -0.414 1.00 97.50 89 ILE A CA 1
ATOM 725 C C . ILE A 1 89 ? -1.357 5.779 -1.466 1.00 97.50 89 ILE A C 1
ATOM 727 O O . ILE A 1 89 ? -0.543 5.136 -2.129 1.00 97.50 89 ILE A O 1
ATOM 731 N N . GLN A 1 90 ? -2.672 5.698 -1.694 1.00 96.44 90 GLN A N 1
ATOM 732 C CA . GLN A 1 90 ? -3.263 4.861 -2.743 1.00 96.44 90 GLN A CA 1
ATOM 733 C C . GLN A 1 90 ? -2.700 5.213 -4.125 1.00 96.44 90 GLN A C 1
ATOM 735 O O . GLN A 1 90 ? -2.294 4.322 -4.871 1.00 96.44 90 GLN A O 1
ATOM 740 N N . GLY A 1 91 ? -2.639 6.501 -4.471 1.00 96.31 91 GLY A N 1
ATOM 741 C CA . GLY A 1 91 ? -2.073 6.957 -5.738 1.00 96.31 91 GLY A CA 1
ATOM 742 C C . GLY A 1 91 ? -0.598 6.576 -5.888 1.00 96.31 91 GLY A C 1
ATOM 743 O O . GLY A 1 91 ? -0.188 6.108 -6.950 1.00 96.31 91 GLY A O 1
ATOM 744 N N . ALA A 1 92 ? 0.199 6.680 -4.818 1.00 97.50 92 ALA A N 1
ATOM 745 C CA . ALA A 1 92 ? 1.599 6.262 -4.839 1.00 97.50 92 ALA A CA 1
ATOM 746 C C . ALA A 1 92 ? 1.728 4.746 -5.062 1.00 97.50 92 ALA A C 1
ATOM 748 O O . ALA A 1 92 ? 2.531 4.315 -5.890 1.00 97.50 92 ALA A O 1
ATOM 749 N N . LEU A 1 93 ? 0.891 3.938 -4.403 1.00 97.31 93 LEU A N 1
ATOM 750 C CA . LEU A 1 93 ? 0.833 2.486 -4.601 1.00 97.31 93 LEU A CA 1
ATOM 751 C C . LEU A 1 93 ? 0.402 2.112 -6.030 1.00 97.31 93 LEU A C 1
ATOM 753 O O . LEU A 1 93 ? 0.998 1.219 -6.637 1.00 97.31 93 LEU A O 1
ATOM 757 N N . ARG A 1 94 ? -0.582 2.816 -6.607 1.00 96.38 94 ARG A N 1
ATOM 758 C CA . ARG A 1 94 ? -1.036 2.615 -7.997 1.00 96.38 94 ARG A CA 1
ATOM 759 C C . ARG A 1 94 ? 0.070 2.927 -9.012 1.00 96.38 94 ARG A C 1
ATOM 761 O O . ARG A 1 94 ? 0.337 2.110 -9.897 1.00 96.38 94 ARG A O 1
ATOM 768 N N . LEU A 1 95 ? 0.791 4.035 -8.831 1.00 97.19 95 LEU A N 1
ATOM 769 C CA . LEU A 1 95 ? 1.951 4.399 -9.657 1.00 97.19 95 LEU A CA 1
ATOM 770 C C . LEU A 1 95 ? 3.106 3.393 -9.538 1.00 97.19 95 LEU A C 1
ATOM 772 O O . LEU A 1 95 ? 3.830 3.139 -10.504 1.00 97.19 95 LEU A O 1
ATOM 776 N N . SER A 1 96 ? 3.268 2.794 -8.362 1.00 96.69 96 SER A N 1
ATOM 777 C CA . SER A 1 96 ? 4.339 1.840 -8.066 1.00 96.69 96 SER A CA 1
ATOM 778 C C . SER A 1 96 ? 3.947 0.377 -8.275 1.00 96.69 96 SER A C 1
ATOM 780 O O . SER A 1 96 ? 4.791 -0.500 -8.117 1.00 96.69 96 SER A O 1
ATOM 782 N N . THR A 1 97 ? 2.708 0.086 -8.685 1.00 95.31 97 THR A N 1
ATOM 783 C CA . THR A 1 97 ? 2.167 -1.283 -8.777 1.00 95.31 97 THR A CA 1
ATOM 784 C C . THR A 1 97 ? 3.045 -2.210 -9.609 1.00 95.31 97 THR A C 1
ATOM 786 O O . THR A 1 97 ? 3.343 -3.324 -9.185 1.00 95.31 97 THR A O 1
ATOM 789 N N . HIS A 1 98 ? 3.498 -1.750 -10.773 1.00 93.44 98 HIS A N 1
ATOM 790 C CA . HIS A 1 98 ? 4.318 -2.544 -11.685 1.00 93.44 98 HIS A CA 1
ATOM 791 C C . HIS A 1 98 ? 5.715 -2.881 -11.136 1.00 93.44 98 HIS A C 1
ATOM 793 O O . HIS A 1 98 ? 6.294 -3.891 -11.530 1.00 93.44 98 HIS A O 1
ATOM 799 N N . ILE A 1 99 ? 6.235 -2.055 -10.222 1.00 95.06 99 ILE A N 1
ATOM 800 C CA . ILE A 1 99 ? 7.520 -2.252 -9.540 1.00 95.06 99 ILE A CA 1
ATOM 801 C C . ILE A 1 99 ? 7.315 -3.183 -8.347 1.00 95.06 99 ILE A C 1
ATOM 803 O O . ILE A 1 99 ? 7.992 -4.196 -8.230 1.00 95.06 99 ILE A O 1
ATOM 807 N N . LEU A 1 100 ? 6.317 -2.889 -7.510 1.00 95.50 100 LEU A N 1
ATOM 808 C CA . LEU A 1 100 ? 6.025 -3.643 -6.287 1.00 95.50 100 LEU A CA 1
ATOM 809 C C . LEU A 1 100 ? 5.495 -5.053 -6.561 1.00 95.50 100 LEU A C 1
ATOM 811 O O . LEU A 1 100 ? 5.627 -5.930 -5.717 1.00 95.50 100 LEU A O 1
ATOM 815 N N . SER A 1 101 ? 4.910 -5.284 -7.738 1.00 92.94 101 SER A N 1
ATOM 816 C CA . SER A 1 101 ? 4.523 -6.631 -8.176 1.00 92.94 101 SER A CA 1
ATOM 817 C C . SER A 1 101 ? 5.733 -7.503 -8.531 1.00 92.94 101 SER A C 1
ATOM 819 O O . SER A 1 101 ? 5.616 -8.723 -8.501 1.00 92.94 101 SER A O 1
ATOM 821 N N . GLN A 1 102 ? 6.869 -6.895 -8.893 1.00 92.62 102 GLN A N 1
ATOM 822 C CA . GLN A 1 102 ? 8.111 -7.605 -9.221 1.00 92.62 102 GLN A CA 1
ATOM 823 C C . GLN A 1 102 ? 9.031 -7.710 -8.003 1.00 92.62 102 GLN A C 1
ATOM 825 O O . GLN A 1 102 ? 9.586 -8.773 -7.743 1.00 92.62 102 GLN A O 1
ATOM 830 N N . ASP A 1 103 ? 9.174 -6.615 -7.256 1.00 93.06 103 ASP A N 1
ATOM 831 C CA . ASP A 1 103 ? 10.012 -6.531 -6.065 1.00 93.06 103 ASP A CA 1
ATOM 832 C C . ASP A 1 103 ? 9.318 -5.708 -4.963 1.00 93.06 103 ASP A C 1
ATOM 834 O O . ASP A 1 103 ? 9.444 -4.476 -4.907 1.00 93.06 103 ASP A O 1
ATOM 838 N N . PRO A 1 104 ? 8.580 -6.383 -4.063 1.00 93.44 104 PRO A N 1
ATOM 839 C CA . PRO A 1 104 ? 7.964 -5.777 -2.886 1.00 93.44 104 PRO A CA 1
ATOM 840 C C . PRO A 1 104 ? 8.920 -4.978 -1.990 1.00 93.44 104 PRO A C 1
ATOM 842 O O . PRO A 1 104 ? 8.486 -4.024 -1.343 1.00 93.44 104 PRO A O 1
ATOM 845 N N . ASN A 1 105 ? 10.219 -5.307 -1.970 1.00 91.38 105 ASN A N 1
ATOM 846 C CA . ASN A 1 105 ? 11.193 -4.640 -1.097 1.00 91.38 105 ASN A CA 1
ATOM 847 C C . ASN A 1 105 ? 11.471 -3.188 -1.516 1.00 91.38 105 ASN A C 1
ATOM 849 O O . ASN A 1 105 ? 12.053 -2.417 -0.752 1.00 91.38 105 ASN A O 1
ATOM 853 N N . GLN A 1 106 ? 11.028 -2.776 -2.709 1.00 94.94 106 GLN A N 1
ATOM 854 C CA . GLN A 1 106 ? 11.130 -1.384 -3.149 1.00 94.94 106 GLN A CA 1
ATOM 855 C C . GLN A 1 106 ? 10.073 -0.467 -2.528 1.00 94.94 106 GLN A C 1
ATOM 857 O O . GLN A 1 106 ? 10.099 0.735 -2.794 1.00 94.94 106 GLN A O 1
ATOM 862 N N . LEU A 1 107 ? 9.162 -0.989 -1.698 1.00 96.75 107 LEU A N 1
ATOM 863 C CA . LEU A 1 107 ? 8.091 -0.218 -1.063 1.00 96.75 107 LEU A CA 1
ATOM 864 C C . LEU A 1 107 ? 8.592 1.075 -0.412 1.00 96.75 107 LEU A C 1
ATOM 866 O O . LEU A 1 107 ? 8.082 2.151 -0.723 1.00 96.75 107 LEU A O 1
ATOM 870 N N . ALA A 1 108 ? 9.617 0.984 0.434 1.00 96.06 108 ALA A N 1
ATOM 871 C CA . ALA A 1 108 ? 10.208 2.132 1.114 1.00 96.06 108 ALA A CA 1
ATOM 872 C C . ALA A 1 108 ? 10.650 3.229 0.132 1.00 96.06 108 ALA A C 1
ATOM 874 O O . ALA A 1 108 ? 10.300 4.401 0.298 1.00 96.06 108 ALA A O 1
ATOM 875 N N . GLY A 1 109 ? 11.387 2.857 -0.917 1.00 95.50 109 GLY A N 1
ATOM 876 C CA . GLY A 1 109 ? 11.898 3.782 -1.930 1.00 95.50 109 GLY A CA 1
ATOM 877 C C . GLY A 1 109 ? 10.786 4.399 -2.772 1.00 95.50 109 GLY A C 1
ATOM 878 O O . GLY A 1 109 ? 10.804 5.597 -3.046 1.00 95.50 109 GLY A O 1
ATOM 879 N N . GLN A 1 110 ? 9.781 3.597 -3.124 1.00 97.06 110 GLN A N 1
ATOM 880 C CA . GLN A 1 110 ? 8.615 4.037 -3.885 1.00 97.06 110 GLN A CA 1
ATOM 881 C C . GLN A 1 110 ? 7.744 5.021 -3.095 1.00 97.06 110 GLN A C 1
ATOM 883 O O . GLN A 1 110 ? 7.394 6.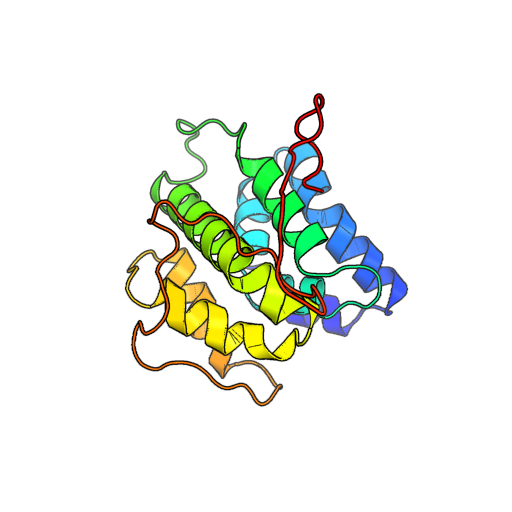077 -3.621 1.00 97.06 110 GLN A O 1
ATOM 888 N N . LEU A 1 111 ? 7.427 4.718 -1.831 1.00 97.31 111 LEU A N 1
ATOM 889 C CA . LEU A 1 111 ? 6.630 5.607 -0.985 1.00 97.31 111 LEU A CA 1
ATOM 890 C C . LEU A 1 111 ? 7.397 6.885 -0.647 1.00 97.31 111 LEU A C 1
ATOM 892 O O . LEU A 1 111 ? 6.880 7.974 -0.874 1.00 97.31 111 LEU A O 1
ATOM 896 N N . SER A 1 112 ? 8.644 6.781 -0.177 1.00 96.12 112 SER A N 1
ATOM 897 C CA . SER A 1 112 ? 9.452 7.970 0.135 1.00 96.12 112 SER A CA 1
ATOM 898 C C . SER A 1 112 ? 9.676 8.851 -1.097 1.00 96.12 112 SER A C 1
ATOM 900 O O . SER A 1 112 ? 9.437 10.052 -1.042 1.00 96.12 112 SER A O 1
ATOM 902 N N . GLY A 1 113 ? 10.039 8.273 -2.243 1.00 96.75 113 GLY A N 1
ATOM 903 C CA . GLY A 1 113 ? 10.290 9.035 -3.467 1.00 96.75 113 GLY A CA 1
ATOM 904 C C . GLY A 1 113 ? 9.074 9.787 -4.012 1.00 96.75 113 GLY A C 1
ATOM 905 O O . GLY A 1 113 ? 9.269 10.792 -4.693 1.00 96.75 113 GLY A O 1
ATOM 906 N N . ARG A 1 114 ? 7.847 9.323 -3.724 1.00 97.25 114 ARG A N 1
ATOM 907 C CA . ARG A 1 114 ? 6.592 9.919 -4.221 1.00 97.25 114 ARG A CA 1
ATOM 908 C C . ARG A 1 114 ? 5.843 10.762 -3.196 1.00 97.25 114 ARG A C 1
ATOM 910 O O . ARG A 1 114 ? 5.038 11.589 -3.606 1.00 97.25 114 ARG A O 1
ATOM 917 N N . LEU A 1 115 ? 6.041 10.518 -1.898 1.00 97.62 115 LEU A N 1
ATOM 918 C CA . LEU A 1 115 ? 5.228 11.120 -0.835 1.00 97.62 115 LEU A CA 1
ATOM 919 C C . LEU A 1 115 ? 5.959 12.172 0.009 1.00 97.62 115 LEU A C 1
ATOM 921 O O . LEU A 1 115 ? 5.313 12.855 0.799 1.00 97.62 115 LEU A O 1
ATOM 925 N N . LEU A 1 116 ? 7.280 12.319 -0.138 1.00 95.69 116 LEU A N 1
ATOM 926 C CA . LEU A 1 116 ? 8.085 13.222 0.699 1.00 95.69 116 LEU A CA 1
ATOM 927 C C . LEU A 1 116 ? 7.670 14.700 0.642 1.00 95.69 116 LEU A C 1
ATOM 929 O O . LEU A 1 116 ? 7.961 15.430 1.581 1.00 95.69 116 LEU A O 1
ATOM 933 N N . GLU A 1 117 ? 7.016 15.147 -0.430 1.00 95.00 117 GLU A N 1
ATOM 934 C CA . GLU A 1 117 ? 6.563 16.538 -0.581 1.00 95.00 117 GLU A CA 1
ATOM 935 C C . GLU A 1 117 ? 5.257 16.864 0.169 1.00 95.00 117 GLU A C 1
ATOM 937 O O . GLU A 1 117 ? 4.822 18.014 0.162 1.00 95.00 117 GLU A O 1
ATOM 942 N N . PHE A 1 118 ? 4.612 15.877 0.807 1.00 95.62 118 PHE A N 1
ATOM 943 C CA . PHE A 1 118 ? 3.341 16.077 1.506 1.00 95.62 118 PHE A CA 1
ATOM 944 C C . PHE A 1 118 ? 3.511 16.111 3.031 1.00 95.62 118 PHE A C 1
ATOM 946 O O . PHE A 1 118 ? 3.893 15.128 3.669 1.00 95.62 118 PHE A O 1
ATOM 953 N N . ASP A 1 119 ? 3.086 17.214 3.646 1.00 91.62 119 ASP A N 1
ATOM 954 C CA . ASP A 1 119 ? 3.249 17.471 5.088 1.00 91.62 119 ASP A CA 1
ATOM 955 C C . ASP A 1 119 ? 2.078 16.987 5.959 1.00 91.62 119 ASP A C 1
ATOM 957 O O . ASP A 1 119 ? 1.875 17.437 7.088 1.00 91.62 119 ASP A O 1
ATOM 961 N N . THR A 1 120 ? 1.255 16.066 5.456 1.00 93.75 120 THR A N 1
ATOM 962 C CA . THR A 1 120 ? 0.127 15.558 6.251 1.00 93.75 120 THR A CA 1
ATOM 963 C C . THR A 1 120 ? 0.607 14.643 7.390 1.00 93.75 120 THR A C 1
ATOM 965 O O . THR A 1 120 ? 1.498 13.822 7.156 1.00 93.75 120 THR A O 1
ATOM 968 N N . PRO A 1 121 ? 0.007 14.706 8.598 1.00 92.12 121 PRO A N 1
ATOM 969 C CA . PRO A 1 121 ? 0.445 13.908 9.745 1.00 92.12 121 PRO A CA 1
ATOM 970 C C . PRO A 1 121 ? 0.488 12.401 9.480 1.00 92.12 121 PRO A C 1
ATOM 972 O O . PRO A 1 121 ? 1.385 11.720 9.971 1.00 92.12 121 PRO A O 1
ATOM 975 N N . ASP A 1 122 ? -0.466 11.881 8.707 1.00 93.94 122 ASP A N 1
ATOM 976 C CA . ASP A 1 122 ? -0.558 10.452 8.408 1.00 93.94 122 ASP A CA 1
ATOM 977 C C . ASP A 1 122 ? 0.554 9.998 7.444 1.00 93.94 122 ASP A C 1
ATOM 979 O O . ASP A 1 122 ? 1.172 8.964 7.682 1.00 93.94 122 ASP A O 1
ATOM 983 N N . ILE A 1 123 ? 0.902 10.806 6.431 1.00 96.56 123 ILE A N 1
ATOM 984 C CA . ILE A 1 123 ? 2.046 10.526 5.540 1.00 96.56 123 ILE A CA 1
ATOM 985 C C . ILE A 1 123 ? 3.369 10.640 6.298 1.00 96.56 123 ILE A C 1
ATOM 987 O O . ILE A 1 123 ? 4.225 9.770 6.172 1.00 96.56 123 ILE A O 1
ATOM 991 N N . GLN A 1 124 ? 3.543 11.683 7.111 1.00 95.31 124 GLN A N 1
ATOM 992 C CA . GLN A 1 124 ? 4.772 11.863 7.885 1.00 95.31 124 GLN A CA 1
ATOM 993 C C . GLN A 1 124 ? 4.985 10.701 8.859 1.00 95.31 124 GLN A C 1
ATOM 995 O O . GLN A 1 124 ? 6.090 10.167 8.946 1.00 95.31 124 GLN A O 1
ATOM 1000 N N . ARG A 1 125 ? 3.918 10.242 9.527 1.00 94.31 125 ARG A N 1
ATOM 1001 C CA . ARG A 1 125 ? 3.962 9.056 10.390 1.00 94.31 125 ARG A CA 1
ATOM 1002 C C . ARG A 1 125 ? 4.333 7.798 9.604 1.00 94.31 125 ARG A C 1
ATOM 1004 O O . ARG A 1 125 ? 5.232 7.081 10.029 1.00 94.31 125 ARG A O 1
ATOM 1011 N N . LEU A 1 126 ? 3.697 7.566 8.454 1.00 95.88 126 LEU A N 1
ATOM 1012 C CA . LEU A 1 126 ? 3.997 6.435 7.573 1.00 95.88 126 LEU A CA 1
ATOM 1013 C C . LEU A 1 126 ? 5.480 6.417 7.160 1.00 95.88 126 LEU A C 1
ATOM 1015 O O . LEU A 1 126 ? 6.155 5.398 7.280 1.00 95.88 126 LEU A O 1
ATOM 1019 N N . LEU A 1 127 ? 6.013 7.552 6.699 1.00 95.56 127 LEU A N 1
ATOM 1020 C CA . LEU A 1 127 ? 7.405 7.656 6.248 1.00 95.56 127 LEU A CA 1
ATOM 1021 C C . LEU A 1 127 ? 8.416 7.533 7.400 1.00 95.56 127 LEU A C 1
ATOM 1023 O O . LEU A 1 127 ? 9.534 7.063 7.183 1.00 95.56 127 LEU A O 1
ATOM 1027 N N . GLN A 1 128 ? 8.037 7.926 8.619 1.00 93.94 128 GLN A N 1
ATOM 1028 C CA . GLN A 1 128 ? 8.853 7.761 9.826 1.00 93.94 128 GLN A CA 1
ATOM 1029 C C . GLN A 1 128 ? 8.944 6.309 10.306 1.00 93.94 128 GLN A C 1
ATOM 1031 O O . GLN A 1 128 ? 9.905 5.987 10.995 1.00 93.94 128 GLN A O 1
ATOM 1036 N N . GLN A 1 129 ? 8.015 5.429 9.918 1.00 93.25 129 GLN A N 1
ATOM 1037 C CA . GLN A 1 129 ? 8.094 3.998 10.237 1.00 93.25 129 GLN A CA 1
ATOM 1038 C C . GLN A 1 129 ? 9.119 3.254 9.363 1.00 93.25 129 GLN A C 1
ATOM 1040 O O . GLN A 1 129 ? 9.649 2.230 9.788 1.00 93.25 129 GLN A O 1
ATOM 1045 N N . ILE A 1 130 ? 9.453 3.778 8.175 1.00 92.56 130 ILE A N 1
ATOM 1046 C CA . ILE A 1 130 ? 10.387 3.138 7.229 1.00 92.56 130 ILE A CA 1
ATOM 1047 C C . ILE A 1 130 ? 11.759 2.834 7.863 1.00 92.56 130 ILE A C 1
ATOM 1049 O O . ILE A 1 130 ? 12.240 1.717 7.722 1.00 92.56 130 ILE A O 1
ATOM 1053 N N . PRO A 1 131 ? 12.432 3.761 8.573 1.00 88.94 131 PRO A N 1
ATOM 1054 C CA . PRO A 1 131 ? 13.730 3.474 9.189 1.00 88.94 131 PRO A CA 1
ATOM 1055 C C . PRO A 1 131 ? 13.654 2.511 10.377 1.00 88.94 131 PRO A C 1
ATOM 1057 O O . PRO A 1 131 ? 14.687 2.019 10.817 1.00 88.94 131 PRO A O 1
ATOM 1060 N N . GLU A 1 132 ? 12.459 2.277 10.923 1.00 86.69 132 GLU A N 1
ATOM 1061 C CA . GLU A 1 132 ? 12.241 1.378 12.058 1.00 86.69 132 GLU A CA 1
ATOM 1062 C C . GLU A 1 132 ? 12.072 -0.081 11.614 1.00 86.69 132 GLU A C 1
ATOM 1064 O O . GLU A 1 132 ? 11.915 -0.963 12.460 1.00 86.69 132 GLU A O 1
ATOM 1069 N N . THR A 1 133 ? 12.044 -0.356 10.308 1.00 80.50 133 THR A N 1
ATOM 1070 C CA . THR A 1 133 ? 11.912 -1.714 9.770 1.00 80.50 133 THR A CA 1
ATOM 1071 C C . THR A 1 133 ? 13.193 -2.511 9.990 1.00 80.50 133 THR A C 1
ATOM 1073 O O . THR A 1 133 ? 14.293 -1.982 9.847 1.00 80.50 133 THR A O 1
ATOM 1076 N N . GLU A 1 134 ? 13.068 -3.809 10.260 1.00 77.38 134 GLU A N 1
ATOM 1077 C CA . GLU A 1 134 ? 14.230 -4.705 10.395 1.00 77.38 134 GLU A CA 1
ATOM 1078 C C . GLU A 1 134 ? 14.850 -5.086 9.038 1.00 77.38 134 GLU A C 1
ATOM 1080 O O . GLU A 1 134 ? 15.949 -5.637 8.970 1.00 77.38 134 GLU A O 1
ATOM 1085 N N . THR A 1 135 ? 14.157 -4.786 7.940 1.00 78.31 135 THR A N 1
ATOM 1086 C CA . THR A 1 135 ? 14.603 -5.047 6.573 1.00 78.31 135 THR A CA 1
ATOM 1087 C C . THR A 1 135 ? 15.484 -3.922 6.047 1.00 78.31 135 THR A C 1
ATOM 1089 O O . THR A 1 135 ? 15.156 -2.742 6.159 1.00 78.31 135 THR A O 1
ATOM 1092 N N . THR A 1 136 ? 16.600 -4.282 5.408 1.00 83.31 136 THR A N 1
ATOM 1093 C CA . THR A 1 136 ? 17.434 -3.303 4.698 1.00 83.31 136 THR A CA 1
ATOM 1094 C C . THR A 1 136 ? 16.662 -2.771 3.497 1.00 83.31 136 THR A C 1
ATOM 1096 O O . THR A 1 136 ? 16.355 -3.527 2.579 1.00 83.31 136 THR A O 1
ATOM 1099 N N . CYS A 1 137 ? 16.367 -1.473 3.491 1.00 86.69 137 CYS A N 1
ATOM 1100 C CA . CYS A 1 137 ? 15.636 -0.825 2.413 1.00 86.69 137 CYS A CA 1
ATOM 1101 C C . CYS A 1 137 ? 16.356 0.440 1.927 1.00 86.69 137 CYS A C 1
ATOM 1103 O O . CYS A 1 137 ? 17.076 1.109 2.672 1.00 86.69 137 CYS A O 1
ATOM 1105 N N . LEU A 1 138 ? 16.162 0.773 0.651 1.00 87.94 138 LEU A N 1
ATOM 1106 C CA . LEU A 1 138 ? 16.552 2.070 0.108 1.00 87.94 138 LEU A CA 1
ATOM 1107 C C . LEU A 1 138 ? 15.371 3.025 0.260 1.00 87.94 138 LEU A C 1
ATOM 1109 O O . LEU A 1 138 ? 14.269 2.717 -0.189 1.00 87.94 138 LEU A O 1
ATOM 1113 N N . ARG A 1 139 ? 15.610 4.194 0.856 1.00 91.12 139 ARG A N 1
ATOM 1114 C CA . ARG A 1 139 ? 14.645 5.298 0.890 1.00 91.12 139 ARG A CA 1
ATOM 1115 C C . ARG A 1 139 ? 15.222 6.520 0.196 1.00 91.12 139 ARG A C 1
ATOM 1117 O O . ARG A 1 139 ? 16.406 6.822 0.350 1.00 91.12 139 ARG A O 1
ATOM 1124 N N . SER A 1 140 ? 14.380 7.235 -0.533 1.00 91.75 140 SER A N 1
ATOM 1125 C CA . SER A 1 140 ? 14.746 8.532 -1.086 1.00 91.75 140 SER A CA 1
ATOM 1126 C C . SER A 1 140 ? 14.845 9.561 0.039 1.00 91.75 140 SER A C 1
ATOM 1128 O O . SER A 1 140 ? 14.100 9.497 1.016 1.00 91.75 140 SER A O 1
ATOM 1130 N N . LEU A 1 141 ? 15.775 10.509 -0.091 1.00 90.88 141 LEU A N 1
ATOM 1131 C CA . LEU A 1 141 ? 15.905 11.657 0.821 1.00 90.88 141 LEU A CA 1
ATOM 1132 C C . LEU A 1 141 ? 15.230 12.920 0.270 1.00 90.88 141 LEU A C 1
ATOM 1134 O O . LEU A 1 141 ? 15.094 13.911 0.979 1.00 90.88 141 LEU A O 1
ATOM 1138 N N . THR A 1 142 ? 14.812 12.881 -0.992 1.00 89.19 142 THR A N 1
ATOM 1139 C CA . THR A 1 142 ? 14.114 13.951 -1.702 1.00 89.19 142 THR A CA 1
ATOM 1140 C C . THR A 1 142 ? 12.971 13.351 -2.522 1.00 89.19 142 THR A C 1
ATOM 1142 O O . THR A 1 142 ? 13.025 12.179 -2.903 1.00 89.19 142 THR A O 1
ATOM 1145 N N . ALA A 1 143 ? 11.928 14.140 -2.791 1.00 92.81 143 ALA A N 1
ATOM 1146 C CA .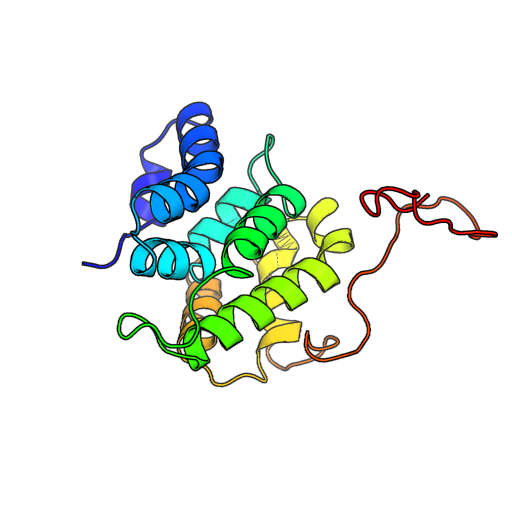 ALA A 1 143 ? 10.854 13.743 -3.699 1.00 92.81 143 ALA A CA 1
ATOM 1147 C C . ALA A 1 143 ? 11.399 13.705 -5.140 1.00 92.81 143 ALA A C 1
ATOM 1149 O O . ALA A 1 143 ? 11.617 14.742 -5.763 1.00 92.81 143 ALA A O 1
ATOM 1150 N N . THR A 1 144 ? 11.715 12.507 -5.635 1.00 90.81 144 THR A N 1
ATOM 1151 C CA . THR A 1 144 ? 12.397 12.286 -6.926 1.00 90.81 144 THR A CA 1
ATOM 1152 C C . THR A 1 144 ? 11.528 11.574 -7.955 1.00 90.81 144 THR A C 1
ATOM 1154 O O . THR A 1 144 ? 11.875 11.544 -9.135 1.00 90.81 144 THR A O 1
ATOM 1157 N N . LEU A 1 145 ? 10.413 10.983 -7.522 1.00 94.38 145 LEU A N 1
ATOM 1158 C CA . LEU A 1 145 ? 9.498 10.228 -8.369 1.00 94.38 145 LEU A CA 1
ATOM 1159 C C . LEU A 1 145 ? 8.228 11.038 -8.625 1.00 94.38 145 LEU A C 1
ATOM 1161 O O . LEU A 1 145 ? 7.846 11.878 -7.818 1.00 94.38 145 LEU A O 1
ATOM 1165 N N . THR A 1 146 ? 7.547 10.748 -9.738 1.00 94.69 146 THR A N 1
ATOM 1166 C CA . THR A 1 146 ? 6.278 11.404 -10.084 1.00 94.69 146 THR A CA 1
ATOM 1167 C C . THR A 1 146 ? 5.291 11.316 -8.916 1.00 94.69 146 THR A C 1
ATOM 1169 O O . THR A 1 146 ? 4.990 10.198 -8.472 1.00 94.69 146 THR A O 1
ATOM 1172 N N . PRO A 1 147 ? 4.777 12.450 -8.421 1.00 94.94 147 PRO A N 1
ATOM 1173 C CA . PRO A 1 147 ? 3.866 12.440 -7.293 1.00 94.94 147 PRO A CA 1
ATOM 1174 C C . PRO A 1 147 ? 2.482 11.901 -7.682 1.00 94.94 147 PRO A C 1
ATOM 1176 O O . PRO A 1 147 ? 2.092 11.959 -8.853 1.00 94.94 147 PRO A O 1
ATOM 1179 N N . PRO A 1 148 ? 1.703 11.398 -6.709 1.00 94.56 148 PRO A N 1
ATOM 1180 C CA . PRO A 1 148 ? 0.387 10.792 -6.924 1.00 94.56 148 PRO A CA 1
ATOM 1181 C C . PRO A 1 148 ? -0.748 11.805 -7.162 1.00 94.56 148 PRO A C 1
ATOM 1183 O O . PRO A 1 148 ? -1.913 11.503 -6.922 1.00 94.56 148 PRO A O 1
ATOM 1186 N N . THR A 1 149 ? -0.420 13.016 -7.606 1.00 90.44 149 THR A N 1
ATOM 1187 C CA . THR A 1 149 ? -1.358 14.122 -7.863 1.00 90.44 149 THR A CA 1
ATOM 1188 C C . THR A 1 149 ? -1.579 14.389 -9.355 1.00 90.44 149 THR A C 1
ATOM 1190 O O . THR A 1 149 ? -2.456 15.171 -9.717 1.00 90.44 149 THR A O 1
ATOM 1193 N N . GLY A 1 150 ? -0.780 13.765 -10.228 1.00 84.44 150 GLY A N 1
ATOM 1194 C CA . GLY A 1 150 ? -0.856 13.940 -11.678 1.00 84.44 150 GLY A CA 1
ATOM 1195 C C . GLY A 1 150 ? -1.939 13.096 -12.362 1.00 84.44 150 GLY A C 1
ATOM 1196 O O . GLY A 1 150 ? -2.621 12.288 -11.743 1.00 84.44 150 GLY A O 1
ATOM 1197 N N . LEU A 1 151 ? -2.054 13.255 -13.686 1.00 88.69 151 LEU A N 1
ATOM 1198 C CA . LEU A 1 151 ? -3.007 12.503 -14.521 1.00 88.69 151 LEU A CA 1
ATOM 1199 C C . LEU A 1 151 ? -2.620 11.028 -14.729 1.00 88.69 151 LEU A C 1
ATOM 1201 O O . LEU A 1 151 ? -3.445 10.229 -15.166 1.00 88.69 151 LEU A O 1
ATOM 1205 N N . LEU A 1 152 ? -1.363 10.663 -14.460 1.00 89.75 152 LEU A N 1
ATOM 1206 C CA . LEU A 1 152 ? -0.909 9.281 -14.559 1.00 89.75 152 LEU A CA 1
ATOM 1207 C C . LEU A 1 152 ? -1.449 8.489 -13.365 1.00 89.75 152 LEU A C 1
ATOM 1209 O O . LEU A 1 152 ? -1.049 8.734 -12.232 1.00 89.75 152 LEU A O 1
ATOM 1213 N N . LEU A 1 153 ? -2.330 7.526 -13.629 1.00 86.38 153 LEU A N 1
ATOM 1214 C CA . LEU A 1 153 ? -2.918 6.680 -12.587 1.00 86.38 153 LEU A CA 1
ATOM 1215 C C . LEU A 1 153 ? -2.138 5.380 -12.388 1.00 86.38 153 LEU A C 1
ATOM 1217 O O . LEU A 1 153 ? -1.958 4.924 -11.263 1.00 86.38 153 LEU A O 1
ATOM 1221 N N . SER A 1 154 ? -1.676 4.765 -13.477 1.00 86.31 154 SER A N 1
ATOM 1222 C CA . SER A 1 154 ? -0.933 3.509 -13.432 1.00 86.31 154 SER A CA 1
ATOM 1223 C C . SER A 1 154 ? -0.090 3.318 -14.690 1.00 86.31 154 SER A C 1
ATOM 1225 O O . SER A 1 154 ? -0.356 3.923 -15.728 1.00 86.31 154 SER A O 1
ATOM 1227 N N . THR A 1 155 ? 0.905 2.440 -14.589 1.00 89.25 155 THR A N 1
ATOM 1228 C CA . THR A 1 155 ? 1.768 2.024 -15.697 1.00 89.25 155 THR A CA 1
ATOM 1229 C C . THR A 1 155 ? 1.569 0.533 -15.932 1.00 89.25 155 THR A C 1
ATOM 1231 O O . THR A 1 155 ? 1.809 -0.273 -15.032 1.00 89.25 155 THR A O 1
ATOM 1234 N N . LEU A 1 156 ? 1.164 0.162 -17.147 1.00 88.12 156 LEU A N 1
ATOM 1235 C CA . LEU A 1 156 ? 1.087 -1.232 -17.578 1.00 88.12 156 LEU A CA 1
ATOM 1236 C C . LEU A 1 156 ? 2.447 -1.652 -18.145 1.00 88.12 156 LEU A C 1
ATOM 1238 O O . LEU A 1 156 ? 2.931 -1.066 -19.111 1.00 88.12 156 LEU A O 1
ATOM 1242 N N . SER A 1 157 ? 3.077 -2.656 -17.541 1.00 86.62 157 SER A N 1
ATOM 1243 C CA . SER A 1 157 ? 4.373 -3.181 -17.981 1.00 86.62 157 SER A CA 1
ATOM 1244 C C . SER A 1 157 ? 4.381 -4.712 -17.997 1.00 86.62 157 SER A C 1
ATOM 1246 O O . SER A 1 157 ? 3.406 -5.349 -17.600 1.00 86.62 157 SER A O 1
ATOM 1248 N N . GLY A 1 158 ? 5.475 -5.301 -18.490 1.00 84.25 158 GLY A N 1
ATOM 1249 C CA . GLY A 1 158 ? 5.640 -6.756 -18.605 1.00 84.25 158 GLY A CA 1
ATOM 1250 C C . GLY A 1 158 ? 5.378 -7.320 -20.005 1.00 84.25 158 GLY A C 1
ATOM 1251 O O . GLY A 1 158 ? 5.465 -8.530 -20.194 1.00 84.25 158 GLY A O 1
ATOM 1252 N N . HIS A 1 159 ? 5.091 -6.469 -20.993 1.00 89.25 159 HIS A N 1
ATOM 1253 C CA . HIS A 1 159 ? 5.097 -6.863 -22.401 1.00 89.25 159 HIS A CA 1
ATOM 1254 C C . HIS A 1 159 ? 6.532 -7.165 -22.864 1.00 89.25 159 HIS A C 1
ATOM 1256 O O . HIS A 1 159 ? 7.470 -6.463 -22.494 1.00 89.25 159 HIS A O 1
ATOM 1262 N N . GLY A 1 160 ? 6.702 -8.224 -23.661 1.00 90.62 160 GLY A N 1
ATOM 1263 C CA . GLY A 1 160 ? 8.015 -8.649 -24.170 1.00 90.62 160 GLY A CA 1
ATOM 1264 C C . GLY A 1 160 ? 8.478 -7.920 -25.435 1.00 90.62 160 GLY A C 1
ATOM 1265 O O . GLY A 1 160 ? 9.626 -8.081 -25.835 1.00 90.62 160 GLY A O 1
ATOM 1266 N N . ASP A 1 161 ? 7.592 -7.148 -26.064 1.00 93.12 161 ASP A N 1
ATOM 1267 C CA . ASP A 1 161 ? 7.838 -6.374 -27.283 1.00 93.12 161 ASP A CA 1
ATOM 1268 C C . ASP A 1 161 ? 6.866 -5.177 -27.333 1.00 93.12 161 ASP A C 1
ATOM 1270 O O . ASP A 1 161 ? 6.008 -5.018 -26.460 1.00 93.12 161 ASP A O 1
ATOM 1274 N N . SER A 1 162 ? 6.999 -4.340 -28.355 1.00 94.31 162 SER A N 1
ATOM 1275 C CA . SER A 1 162 ? 6.225 -3.127 -28.603 1.00 94.31 162 SER A CA 1
ATOM 1276 C C . SER A 1 162 ? 4.713 -3.372 -28.540 1.00 94.31 162 SER A C 1
ATOM 1278 O O . SER A 1 162 ? 4.170 -4.263 -29.196 1.00 94.31 162 SER A O 1
ATOM 1280 N N . VAL A 1 163 ? 4.017 -2.528 -27.776 1.00 93.38 163 VAL A N 1
ATOM 1281 C CA . VAL A 1 163 ? 2.557 -2.569 -27.643 1.00 93.38 163 VAL A CA 1
ATOM 1282 C C . VAL A 1 163 ? 1.921 -1.838 -28.824 1.00 93.38 163 VAL A C 1
ATOM 1284 O O . VAL A 1 163 ? 2.106 -0.634 -28.984 1.00 93.38 163 VAL A O 1
ATOM 1287 N N . ASN A 1 164 ? 1.153 -2.561 -29.642 1.00 95.44 164 ASN A N 1
ATOM 1288 C CA . ASN A 1 164 ? 0.496 -2.007 -30.835 1.00 95.44 164 ASN A CA 1
ATOM 1289 C C . ASN A 1 164 ? -0.942 -1.523 -30.581 1.00 95.44 164 ASN A C 1
ATOM 1291 O O . ASN A 1 164 ? -1.472 -0.742 -31.368 1.00 95.44 164 ASN A O 1
ATOM 1295 N N . ALA A 1 165 ? -1.593 -2.005 -29.520 1.00 93.75 165 ALA A N 1
ATOM 1296 C CA . ALA A 1 165 ? -2.971 -1.668 -29.177 1.00 93.75 165 ALA A CA 1
ATOM 1297 C C . ALA A 1 165 ? -3.234 -1.908 -27.686 1.00 93.75 165 ALA A C 1
ATOM 1299 O O . ALA A 1 165 ? -2.546 -2.716 -27.065 1.00 93.75 165 ALA A O 1
ATOM 1300 N N . VAL A 1 166 ? -4.238 -1.210 -27.150 1.00 92.19 166 VAL A N 1
ATOM 1301 C CA . VAL A 1 166 ? -4.775 -1.383 -25.795 1.00 92.19 166 VAL A CA 1
ATOM 1302 C C . VAL A 1 166 ? -6.295 -1.201 -25.858 1.00 92.19 166 VAL A C 1
ATOM 1304 O O . VAL A 1 166 ? -6.772 -0.296 -26.547 1.00 92.19 166 VAL A O 1
ATOM 1307 N N . ALA A 1 167 ? -7.054 -2.029 -25.146 1.00 93.25 167 ALA A N 1
ATOM 1308 C CA . ALA A 1 167 ? -8.506 -1.946 -25.028 1.00 93.25 167 ALA A CA 1
ATOM 1309 C C . ALA A 1 167 ? -8.956 -2.057 -23.565 1.00 93.25 167 ALA A C 1
ATOM 1311 O O . ALA A 1 167 ? -8.392 -2.816 -22.784 1.00 93.25 167 ALA A O 1
ATOM 1312 N N . VAL A 1 168 ? -10.006 -1.322 -23.201 1.00 92.50 168 VAL A N 1
ATOM 1313 C CA . VAL A 1 168 ? -10.690 -1.463 -21.905 1.00 92.50 168 VAL A CA 1
ATOM 1314 C C . VAL A 1 168 ? -11.900 -2.371 -22.102 1.00 92.50 168 VAL A C 1
ATOM 1316 O O . VAL A 1 168 ? -12.600 -2.259 -23.113 1.00 92.50 168 VAL A O 1
ATOM 1319 N N . THR A 1 169 ? -12.133 -3.307 -21.183 1.00 92.62 169 THR A N 1
ATOM 1320 C CA . THR A 1 169 ? -13.303 -4.184 -21.262 1.00 92.62 169 THR A CA 1
ATOM 1321 C C . THR A 1 169 ? -14.594 -3.392 -21.043 1.00 92.62 169 THR A C 1
ATOM 1323 O O . THR A 1 169 ? -14.591 -2.441 -20.270 1.00 92.62 169 THR A O 1
ATOM 1326 N N . PRO A 1 170 ? -15.726 -3.776 -21.668 1.00 92.25 170 PRO A N 1
ATOM 1327 C CA . PRO A 1 170 ? -16.989 -3.039 -21.529 1.00 92.25 170 PRO A CA 1
ATOM 1328 C C . PRO A 1 170 ? -17.542 -2.950 -20.100 1.00 92.25 170 PRO A C 1
ATOM 1330 O O . PRO A 1 170 ? -18.448 -2.166 -19.849 1.00 92.25 170 PRO A O 1
ATOM 1333 N N . ASP A 1 171 ? -17.054 -3.801 -19.195 1.00 90.62 171 ASP A N 1
ATOM 1334 C CA . ASP A 1 171 ? -17.398 -3.798 -17.772 1.00 90.62 171 ASP A CA 1
ATOM 1335 C C . ASP A 1 171 ? -16.463 -2.915 -16.923 1.00 90.62 171 ASP A C 1
ATOM 1337 O O . ASP A 1 171 ? -16.583 -2.913 -15.702 1.00 90.62 171 ASP A O 1
ATOM 1341 N N . ASP A 1 172 ? -15.523 -2.203 -17.555 1.00 81.75 172 ASP A N 1
ATOM 1342 C CA . ASP A 1 172 ? -14.498 -1.353 -16.936 1.00 81.75 172 ASP A CA 1
ATOM 1343 C C . ASP A 1 172 ? -13.587 -2.075 -15.923 1.00 81.75 172 ASP A C 1
ATOM 1345 O O . ASP A 1 172 ? -12.866 -1.441 -15.153 1.00 81.75 172 ASP A O 1
ATOM 1349 N N . THR A 1 173 ? -13.560 -3.415 -15.929 1.00 82.56 173 THR A N 1
ATOM 1350 C CA . THR A 1 173 ? -12.787 -4.188 -14.941 1.00 82.56 173 THR A CA 1
ATOM 1351 C C . THR A 1 173 ? -11.375 -4.554 -15.390 1.00 82.56 173 THR A C 1
ATOM 1353 O O . THR A 1 173 ? -10.544 -4.931 -14.557 1.00 82.56 173 THR A O 1
ATOM 1356 N N . LYS A 1 174 ? -11.075 -4.501 -16.695 1.00 83.12 174 LYS A N 1
ATOM 1357 C CA . LYS A 1 174 ? -9.791 -4.951 -17.252 1.00 83.12 174 LYS A CA 1
ATOM 1358 C C . LYS A 1 174 ? -9.312 -4.076 -18.404 1.00 83.12 174 LYS A C 1
ATOM 1360 O O . LYS A 1 174 ? -10.093 -3.506 -19.158 1.00 83.12 174 LYS A O 1
ATOM 1365 N N . VAL A 1 175 ? -7.992 -4.061 -18.567 1.00 86.94 175 VAL A N 1
ATOM 1366 C CA . VAL A 1 175 ? -7.295 -3.502 -19.727 1.00 86.94 175 VAL A CA 1
ATOM 1367 C C . VAL A 1 175 ? -6.515 -4.634 -20.399 1.00 86.94 175 VAL A C 1
ATOM 1369 O O . VAL A 1 175 ? -5.861 -5.411 -19.697 1.00 86.94 175 VAL A O 1
ATOM 1372 N N . ILE A 1 176 ? -6.634 -4.758 -21.723 1.00 84.50 176 ILE A N 1
ATOM 1373 C CA . ILE A 1 176 ? -6.065 -5.828 -22.562 1.00 84.50 176 ILE A CA 1
ATOM 1374 C C . ILE A 1 176 ? -5.194 -5.214 -23.652 1.00 84.50 176 ILE A C 1
ATOM 1376 O O . ILE A 1 176 ? -5.640 -4.212 -24.253 1.00 84.50 176 ILE A O 1
#

pLDDT: mean 90.81, std 7.31, range [37.31, 97.62]

Sequence (176 aa):
MMINIRSRLAKLRSDEKALLLRKSPSQFLKANRIKELFIILSDYDFIEAKINHPELGVKALIEDYELIDDIDLSHPDYSQQTIQSLKLIQGALRLSTHILSQDPNQLAGQLSGRLLEFDTPDIQRLLQQIPETETTCLRSLTATLTPPTGLLLSTLSGHGDSVNAVAVTPDDTKVI